Protein AF-A0A5K1A9A8-F1 (afdb_monomer_lite)

Secondary structure (DSSP, 8-state):
-HHHHHHHTT--S-EEEEE-BSSSSBBTTSSBHHHHHHHHHT-TTEEEEEE-SS-HHHHHHHHHHH--

Sequence (68 aa):
AYVELLEEGDVKIPAWLSFNSKDGVNVVSGDSLAECISIGDSCQKVVAVGINCTPPRFIHDLIISVEK

Structure (mmCIF, N/CA/C/O backbone):
data_AF-A0A5K1A9A8-F1
#
_entry.id   AF-A0A5K1A9A8-F1
#
loop_
_atom_site.group_PDB
_atom_site.id
_atom_site.type_symbol
_atom_site.label_atom_id
_atom_site.label_alt_id
_atom_site.label_comp_id
_atom_site.label_asym_id
_atom_site.label_entity_id
_atom_site.label_seq_id
_atom_site.pdbx_PDB_ins_code
_atom_site.Cartn_x
_atom_site.Cartn_y
_atom_site.Cartn_z
_atom_site.occupancy
_atom_site.B_iso_or_equiv
_atom_site.auth_seq_id
_atom_site.auth_comp_id
_atom_site.auth_asym_id
_atom_site.auth_atom_id
_atom_site.pdbx_PDB_model_num
ATOM 1 N N . ALA A 1 1 ? 2.254 5.720 10.278 1.00 85.06 1 ALA A N 1
ATOM 2 C CA . ALA A 1 1 ? 1.367 6.901 10.194 1.00 85.06 1 ALA A CA 1
ATOM 3 C C . ALA A 1 1 ? -0.092 6.546 9.878 1.00 85.06 1 ALA A C 1
ATOM 5 O O . ALA A 1 1 ? -0.892 6.526 10.798 1.00 85.06 1 ALA A O 1
ATOM 6 N N . TYR A 1 2 ? -0.491 6.266 8.624 1.00 93.25 2 TYR A N 1
ATOM 7 C CA . TYR A 1 2 ? -1.922 6.047 8.317 1.00 93.25 2 TYR A CA 1
ATOM 8 C C . TYR A 1 2 ? -2.509 4.789 8.964 1.00 93.25 2 TYR A C 1
ATOM 10 O O . TYR A 1 2 ? -3.621 4.843 9.472 1.00 93.25 2 TYR A O 1
ATOM 18 N N . VAL A 1 3 ? -1.761 3.682 8.976 1.00 94.00 3 VAL A N 1
ATOM 19 C CA . VAL A 1 3 ? -2.177 2.445 9.658 1.00 94.00 3 VAL A CA 1
ATOM 20 C C . VAL A 1 3 ? -2.342 2.671 11.162 1.00 94.00 3 VAL A C 1
ATOM 22 O O . VAL A 1 3 ? -3.399 2.366 11.695 1.00 94.00 3 VAL A O 1
ATOM 25 N N . GLU A 1 4 ? -1.366 3.305 11.815 1.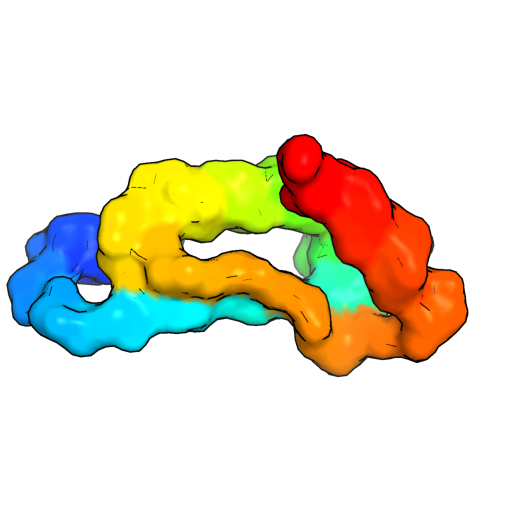00 93.31 4 GLU A N 1
ATOM 26 C CA . GLU A 1 4 ? -1.449 3.668 13.241 1.00 93.31 4 GLU A CA 1
ATOM 27 C C . GLU A 1 4 ? -2.684 4.536 13.532 1.00 93.31 4 GLU A C 1
ATOM 29 O O . GLU A 1 4 ? -3.449 4.241 14.442 1.00 93.31 4 GLU A O 1
ATOM 34 N N . LEU A 1 5 ? -2.949 5.554 12.704 1.00 93.75 5 LEU A N 1
ATOM 35 C CA . LEU A 1 5 ? -4.125 6.414 12.865 1.00 93.75 5 LEU A CA 1
ATOM 36 C C . LEU A 1 5 ? -5.439 5.637 12.705 1.00 93.75 5 LEU A C 1
ATOM 38 O O . LEU A 1 5 ? -6.407 5.888 13.426 1.00 93.75 5 LEU A O 1
ATOM 42 N N . LEU A 1 6 ? -5.484 4.704 11.748 1.00 93.62 6 LEU A N 1
ATOM 43 C CA . LEU A 1 6 ? -6.632 3.822 11.580 1.00 93.62 6 LEU A CA 1
ATOM 44 C C . LEU A 1 6 ? -6.819 2.957 12.821 1.00 93.62 6 LEU A C 1
ATOM 46 O O . LEU A 1 6 ? -7.954 2.828 13.265 1.00 93.62 6 LEU A O 1
ATOM 50 N N . GLU A 1 7 ? -5.754 2.397 13.391 1.00 90.50 7 GLU A N 1
ATOM 51 C CA . GLU A 1 7 ? -5.798 1.545 14.584 1.00 90.50 7 GLU A CA 1
ATOM 52 C C . GLU A 1 7 ? -6.242 2.301 15.839 1.00 90.50 7 GLU A C 1
ATOM 54 O O . GLU A 1 7 ? -7.169 1.834 16.506 1.00 90.50 7 GLU A O 1
ATOM 59 N N . GLU A 1 8 ? -5.657 3.471 16.103 1.00 90.06 8 GLU A N 1
ATOM 60 C CA . GLU A 1 8 ? -5.951 4.325 17.261 1.00 90.06 8 GLU A CA 1
ATOM 61 C C . GLU A 1 8 ? -7.372 4.906 17.235 1.00 90.06 8 GLU A C 1
ATOM 63 O O . GLU A 1 8 ? -8.016 5.040 18.278 1.00 90.06 8 GLU A O 1
ATOM 68 N N . GLY A 1 9 ? -7.881 5.268 16.054 1.00 80.69 9 GLY A N 1
ATOM 69 C CA . GLY A 1 9 ? -9.204 5.873 15.920 1.00 80.69 9 GLY A CA 1
ATOM 70 C C . GLY A 1 9 ? -10.356 4.871 16.070 1.00 80.69 9 GLY A C 1
ATOM 71 O O . GLY A 1 9 ? -10.250 3.711 15.671 1.00 80.69 9 GLY A O 1
ATOM 72 N N . ASP A 1 10 ? -11.529 5.328 16.527 1.00 86.06 10 ASP A N 1
ATOM 73 C CA . ASP A 1 10 ? -12.798 4.571 16.422 1.00 86.06 10 ASP A CA 1
ATOM 74 C C . ASP A 1 10 ? -13.358 4.630 14.982 1.00 86.06 10 ASP A C 1
ATOM 76 O O . ASP A 1 10 ? -14.496 5.030 14.722 1.00 86.06 10 ASP A O 1
ATOM 80 N N . VAL A 1 11 ? -12.510 4.300 14.004 1.00 88.00 11 VAL A N 1
ATOM 81 C CA . VAL A 1 11 ? -12.874 4.253 12.587 1.00 88.00 11 VAL A CA 1
ATOM 82 C C . VAL A 1 11 ? -13.575 2.925 12.314 1.00 88.00 11 VAL A C 1
ATOM 84 O O . VAL A 1 11 ? -12.956 1.863 12.342 1.00 88.00 11 VAL A O 1
ATOM 87 N N . LYS A 1 12 ? -14.882 2.997 12.045 1.00 88.56 12 LYS A N 1
ATOM 88 C CA . LYS A 1 12 ? -15.745 1.834 11.752 1.00 88.56 12 LYS A CA 1
ATOM 89 C C . LYS A 1 12 ? -15.894 1.542 10.261 1.00 88.56 12 LYS A C 1
ATOM 91 O O . LYS A 1 12 ? -16.498 0.542 9.885 1.00 88.56 12 LYS A O 1
ATOM 96 N N . ILE A 1 13 ? -15.400 2.443 9.417 1.00 92.38 13 ILE A N 1
ATOM 97 C CA . ILE A 1 13 ? -15.486 2.325 7.963 1.00 92.38 13 ILE A CA 1
ATOM 98 C C . ILE A 1 13 ? -14.255 1.546 7.484 1.00 92.38 13 ILE A C 1
ATOM 100 O O . ILE A 1 13 ? -13.143 1.925 7.854 1.00 92.38 13 ILE A O 1
ATOM 104 N N . PRO A 1 14 ? -14.422 0.483 6.677 1.00 93.19 14 PRO A N 1
ATOM 105 C CA . PRO A 1 14 ? -13.291 -0.250 6.125 1.00 93.19 14 PRO A CA 1
ATOM 106 C C . PRO A 1 14 ? -12.484 0.632 5.167 1.00 93.19 14 PRO A C 1
ATOM 108 O O . PRO A 1 14 ? -13.047 1.431 4.415 1.00 93.19 14 PRO A O 1
ATOM 111 N N . ALA A 1 15 ? -11.166 0.458 5.172 1.00 95.38 15 ALA A N 1
ATOM 112 C CA . ALA A 1 15 ? -10.245 1.174 4.298 1.00 95.38 15 ALA A CA 1
ATOM 113 C C . ALA A 1 15 ? -9.610 0.234 3.266 1.00 95.38 15 ALA A C 1
ATOM 115 O O . ALA A 1 15 ? -9.473 -0.964 3.501 1.00 95.38 15 ALA A O 1
ATOM 116 N N . TRP A 1 16 ? -9.156 0.794 2.146 1.00 96.38 16 TRP A N 1
ATOM 117 C CA . TRP A 1 16 ? -8.116 0.173 1.331 1.00 96.38 16 TRP A CA 1
ATOM 118 C C . TRP A 1 16 ? -6.892 1.083 1.302 1.00 96.38 16 TRP A C 1
ATOM 120 O O . TRP A 1 16 ? -7.024 2.308 1.368 1.00 96.38 16 TRP A O 1
ATOM 130 N N . LEU A 1 17 ? -5.707 0.500 1.145 1.00 96.50 17 LEU A N 1
ATOM 131 C CA . LEU A 1 17 ? -4.479 1.249 0.878 1.00 96.50 17 LEU A CA 1
ATOM 132 C C . LEU A 1 17 ? -3.964 0.909 -0.516 1.00 96.50 17 LEU A C 1
ATOM 134 O O . LEU A 1 17 ? -3.884 -0.254 -0.890 1.00 96.50 17 LEU A O 1
ATOM 138 N N . SER A 1 18 ? -3.627 1.927 -1.302 1.00 96.19 18 SER A N 1
ATOM 139 C CA . SER A 1 18 ? -3.071 1.735 -2.640 1.00 96.19 18 SER A CA 1
ATOM 140 C C . SER A 1 18 ? -1.723 2.423 -2.747 1.00 96.19 18 SER A C 1
ATOM 142 O O . SER A 1 18 ? -1.570 3.569 -2.321 1.00 96.19 18 SER A O 1
ATOM 144 N N . PHE A 1 19 ? -0.763 1.721 -3.334 1.00 95.81 19 PHE A N 1
ATOM 145 C CA . PHE A 1 19 ? 0.608 2.175 -3.514 1.00 95.81 19 PHE A CA 1
ATOM 146 C C . PHE A 1 19 ? 0.897 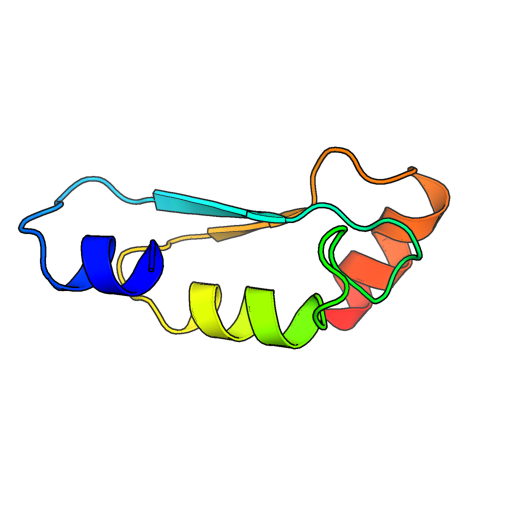2.410 -4.996 1.00 95.81 19 PHE A C 1
ATOM 148 O O . PHE A 1 19 ? 0.277 1.816 -5.874 1.00 95.81 19 PHE A O 1
ATOM 155 N N . ASN A 1 20 ? 1.856 3.277 -5.296 1.00 96.44 20 ASN A N 1
ATOM 156 C CA . ASN A 1 20 ? 2.365 3.456 -6.652 1.00 96.44 20 ASN A CA 1
ATOM 157 C C . ASN A 1 20 ? 3.848 3.101 -6.694 1.00 96.44 20 ASN A C 1
ATOM 159 O O . ASN A 1 20 ? 4.552 3.257 -5.700 1.00 96.44 20 ASN A O 1
ATOM 163 N N . SER A 1 21 ? 4.318 2.618 -7.841 1.00 96.56 21 SER A N 1
ATOM 164 C CA . SER A 1 21 ? 5.713 2.251 -8.050 1.00 96.56 21 SER A CA 1
ATOM 165 C C . SER A 1 21 ? 6.316 3.013 -9.221 1.00 96.56 21 SER A C 1
ATOM 167 O O . SER A 1 21 ? 5.674 3.244 -10.250 1.00 96.56 21 SER A O 1
ATOM 169 N N . LYS A 1 22 ? 7.583 3.392 -9.057 1.00 93.50 22 LYS A N 1
ATOM 170 C CA . LYS A 1 22 ? 8.385 4.026 -10.112 1.00 93.50 22 LYS A CA 1
ATOM 171 C C . LYS A 1 22 ? 9.142 3.015 -10.976 1.00 93.50 22 LYS A C 1
ATOM 173 O O . LYS A 1 22 ? 9.410 3.306 -12.140 1.00 93.50 22 LYS A O 1
ATOM 178 N N . ASP A 1 23 ? 9.481 1.853 -10.421 1.00 95.38 23 ASP A N 1
ATOM 179 C CA . ASP A 1 23 ? 10.434 0.897 -11.001 1.00 95.38 23 ASP A CA 1
ATOM 180 C C . ASP A 1 23 ? 9.977 -0.571 -10.945 1.00 95.38 23 ASP A C 1
ATOM 182 O O . ASP A 1 23 ? 10.699 -1.444 -11.414 1.00 95.38 23 ASP A O 1
ATOM 186 N N . GLY A 1 24 ? 8.782 -0.849 -10.420 1.00 94.69 24 GLY A N 1
ATOM 187 C CA . GLY A 1 24 ? 8.262 -2.208 -10.284 1.00 94.69 24 GLY A CA 1
ATOM 188 C C . GLY A 1 24 ? 8.732 -2.945 -9.029 1.00 94.69 24 GLY A C 1
ATOM 189 O O . GLY A 1 24 ? 8.442 -4.128 -8.908 1.00 94.69 24 GLY A O 1
ATOM 190 N N . VAL A 1 25 ? 9.430 -2.282 -8.099 1.00 94.94 25 VAL A N 1
ATOM 191 C CA . VAL A 1 25 ? 9.883 -2.899 -6.832 1.00 94.94 25 VAL A CA 1
ATOM 192 C C . VAL A 1 25 ? 9.706 -1.954 -5.643 1.00 94.94 25 VAL A C 1
ATOM 194 O O . VAL A 1 25 ? 9.320 -2.374 -4.553 1.00 94.94 25 VAL A O 1
ATOM 197 N N . ASN A 1 26 ? 9.945 -0.663 -5.852 1.00 96.44 26 ASN A N 1
ATOM 198 C CA . ASN A 1 26 ? 9.909 0.359 -4.818 1.00 96.44 26 ASN A CA 1
ATOM 199 C C . ASN A 1 26 ? 8.711 1.286 -5.012 1.00 96.44 26 ASN A C 1
ATOM 201 O O . ASN A 1 26 ? 8.305 1.588 -6.145 1.00 96.44 26 ASN A O 1
ATOM 205 N N . VAL A 1 27 ? 8.179 1.805 -3.907 1.00 96.12 27 VAL A N 1
ATOM 206 C CA . VAL A 1 27 ? 7.282 2.959 -3.958 1.00 96.12 27 VAL A CA 1
ATOM 207 C C . VAL A 1 27 ? 8.043 4.208 -4.404 1.00 96.12 27 VAL A C 1
ATOM 209 O O . VAL A 1 27 ? 9.277 4.256 -4.397 1.00 96.12 27 VAL A O 1
ATOM 212 N N . VAL A 1 28 ? 7.326 5.252 -4.826 1.00 94.19 28 VAL A N 1
ATOM 213 C CA . VAL A 1 28 ? 7.968 6.472 -5.349 1.00 94.19 28 VAL A CA 1
ATOM 214 C C . VAL A 1 28 ? 8.937 7.106 -4.336 1.00 94.19 28 VAL A C 1
ATOM 216 O O . VAL A 1 28 ? 10.013 7.555 -4.750 1.00 94.19 28 VAL A O 1
ATOM 219 N N . SER A 1 29 ? 8.628 7.051 -3.032 1.00 94.25 29 SER A N 1
ATOM 220 C CA . SER A 1 29 ? 9.516 7.513 -1.947 1.00 94.25 29 SER A CA 1
ATOM 221 C C . SER A 1 29 ? 10.851 6.764 -1.880 1.00 94.25 29 SER A C 1
ATOM 223 O O . SER A 1 29 ? 11.831 7.332 -1.410 1.00 94.25 29 SER A O 1
ATOM 225 N N . GLY A 1 30 ? 10.928 5.549 -2.433 1.00 95.94 30 GLY A N 1
ATOM 226 C CA . GLY A 1 30 ? 12.128 4.711 -2.452 1.00 95.94 30 GLY A CA 1
ATOM 227 C C . GLY A 1 30 ? 12.066 3.492 -1.536 1.00 95.94 30 GLY A C 1
ATOM 228 O O . GLY A 1 30 ? 12.959 2.660 -1.630 1.00 95.94 30 GLY A O 1
ATOM 229 N N . ASP A 1 31 ? 11.029 3.367 -0.711 1.00 96.38 31 ASP A N 1
ATOM 230 C CA . ASP A 1 31 ? 10.837 2.204 0.157 1.00 96.38 31 ASP A CA 1
ATOM 231 C C . ASP A 1 31 ? 10.392 0.972 -0.645 1.00 96.38 31 ASP A C 1
ATOM 233 O O . ASP A 1 31 ? 9.830 1.096 -1.738 1.00 96.38 31 ASP A O 1
ATOM 237 N N . SER A 1 32 ? 10.600 -0.224 -0.093 1.00 95.06 32 SER A N 1
ATOM 238 C CA . SER A 1 32 ? 10.110 -1.463 -0.698 1.00 95.06 32 SER A CA 1
ATOM 239 C C . SER A 1 32 ? 8.583 -1.464 -0.758 1.00 95.06 32 SER A C 1
ATOM 241 O O . SER A 1 32 ? 7.898 -1.255 0.249 1.00 95.06 32 SER A O 1
ATOM 243 N N . LEU A 1 33 ? 8.031 -1.740 -1.941 1.00 95.88 33 LEU A N 1
ATOM 244 C CA . LEU A 1 33 ? 6.585 -1.840 -2.117 1.00 95.88 33 LEU A CA 1
ATOM 245 C C . LEU A 1 33 ? 6.007 -3.033 -1.349 1.00 95.88 33 LEU A C 1
ATOM 247 O O . LEU A 1 33 ? 4.938 -2.908 -0.754 1.00 95.88 33 LEU A O 1
ATOM 251 N N . ALA A 1 34 ? 6.726 -4.156 -1.304 1.00 94.06 34 ALA A N 1
ATOM 252 C CA . ALA A 1 34 ? 6.297 -5.348 -0.577 1.00 94.06 34 ALA A CA 1
ATOM 253 C C . ALA A 1 34 ? 6.214 -5.099 0.940 1.00 94.06 34 ALA A C 1
ATOM 255 O O . ALA A 1 34 ? 5.241 -5.494 1.580 1.00 94.06 34 ALA A O 1
ATOM 256 N N . GLU A 1 35 ? 7.189 -4.385 1.513 1.00 94.62 35 GLU A N 1
ATOM 257 C CA . GLU A 1 35 ? 7.162 -4.017 2.936 1.00 94.62 35 GLU A CA 1
ATOM 258 C C . GLU A 1 35 ? 6.001 -3.062 3.242 1.00 94.62 35 GLU A C 1
ATOM 260 O O . GLU A 1 35 ? 5.257 -3.278 4.200 1.00 94.62 35 GLU A O 1
ATOM 265 N N . CYS A 1 36 ? 5.779 -2.056 2.389 1.00 95.38 36 CYS A N 1
ATOM 266 C CA . CYS A 1 36 ? 4.645 -1.138 2.522 1.00 95.38 36 CYS A CA 1
ATOM 267 C C . CYS A 1 36 ? 3.294 -1.870 2.489 1.00 95.38 36 CYS A C 1
ATOM 269 O O . CYS A 1 36 ? 2.411 -1.587 3.302 1.00 95.38 36 CYS A O 1
ATOM 271 N N . ILE A 1 37 ? 3.140 -2.830 1.574 1.00 95.06 37 ILE A N 1
ATOM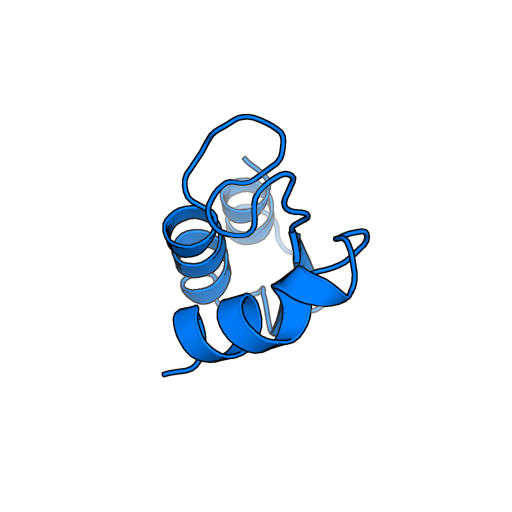 272 C CA . ILE A 1 37 ? 1.937 -3.657 1.475 1.00 95.06 37 ILE A CA 1
ATOM 273 C C . ILE A 1 37 ? 1.757 -4.523 2.721 1.00 95.06 37 ILE A C 1
ATOM 275 O O . ILE A 1 37 ? 0.649 -4.570 3.249 1.00 95.06 37 ILE A O 1
ATOM 279 N N . SER A 1 38 ? 2.826 -5.140 3.235 1.00 94.25 38 SER A N 1
ATOM 280 C CA . SER A 1 38 ? 2.757 -5.964 4.448 1.00 94.25 38 SER A CA 1
ATOM 281 C C . SER A 1 38 ? 2.275 -5.178 5.671 1.00 94.25 38 SER A C 1
ATOM 283 O O . SER A 1 38 ? 1.561 -5.737 6.500 1.00 94.25 38 SER A O 1
ATOM 285 N N . ILE A 1 39 ? 2.641 -3.897 5.788 1.00 95.38 39 ILE A N 1
ATOM 286 C CA . ILE A 1 39 ? 2.166 -3.015 6.868 1.00 95.38 39 ILE A CA 1
ATOM 287 C C . ILE A 1 39 ? 0.658 -2.747 6.732 1.00 95.38 39 ILE A C 1
ATOM 289 O O . ILE A 1 39 ? -0.067 -2.719 7.727 1.00 95.38 39 ILE A O 1
ATOM 293 N N . GLY A 1 40 ? 0.173 -2.558 5.502 1.00 95.19 40 GLY A N 1
ATOM 294 C CA . GLY A 1 40 ? -1.258 -2.418 5.230 1.00 95.19 40 GLY A CA 1
ATOM 295 C C . GLY A 1 40 ? -2.037 -3.701 5.529 1.00 95.19 40 GLY A C 1
ATOM 296 O O . GLY A 1 40 ? -3.045 -3.642 6.226 1.00 95.19 40 GLY A O 1
ATOM 297 N N . ASP A 1 41 ? -1.535 -4.847 5.061 1.00 94.06 41 ASP A N 1
ATOM 298 C CA . ASP A 1 41 ? -2.134 -6.184 5.228 1.00 94.06 41 ASP A CA 1
ATOM 299 C C . ASP A 1 41 ? -2.251 -6.610 6.703 1.00 94.06 41 ASP A C 1
ATOM 301 O O . ASP A 1 41 ? -3.183 -7.316 7.082 1.00 94.06 41 ASP A O 1
ATOM 305 N N . SER A 1 42 ? -1.349 -6.143 7.575 1.00 93.94 42 SER A N 1
ATOM 306 C CA . SER A 1 42 ? -1.443 -6.432 9.014 1.00 93.94 42 SER A CA 1
ATOM 307 C C . SER A 1 42 ? -2.563 -5.671 9.737 1.00 93.94 42 SER A C 1
ATOM 309 O O . SER A 1 42 ? -2.955 -6.064 10.838 1.00 93.94 42 SER A O 1
ATOM 311 N N . CYS A 1 43 ? -3.098 -4.600 9.143 1.00 94.12 43 CYS A N 1
ATOM 312 C CA . CYS A 1 43 ? -4.117 -3.769 9.774 1.00 94.12 43 CYS A CA 1
ATOM 313 C C . CYS A 1 43 ? -5.523 -4.320 9.517 1.00 94.12 43 CYS A C 1
ATOM 315 O O . CYS A 1 43 ? -6.035 -4.249 8.405 1.00 94.12 43 CYS A O 1
ATOM 317 N N . GLN A 1 44 ? -6.224 -4.761 10.564 1.00 92.50 44 GLN A N 1
ATOM 318 C CA . GLN A 1 44 ? -7.576 -5.338 10.438 1.00 92.50 44 GLN A CA 1
ATOM 319 C C . GLN A 1 44 ? -8.632 -4.379 9.857 1.00 92.50 44 GLN A C 1
ATOM 321 O O . GLN A 1 44 ? -9.676 -4.815 9.375 1.00 92.50 44 GLN A O 1
ATOM 326 N N . LYS A 1 45 ? -8.390 -3.064 9.919 1.00 94.62 45 LYS A N 1
ATOM 327 C CA . LYS A 1 45 ? -9.280 -2.039 9.347 1.00 94.62 45 LYS A CA 1
ATOM 328 C C . LYS A 1 45 ? -9.032 -1.817 7.848 1.00 94.62 45 LYS A C 1
ATOM 330 O O . LYS A 1 45 ? -9.864 -1.198 7.182 1.00 94.62 45 LYS A O 1
ATOM 335 N N . VAL A 1 46 ? -7.917 -2.317 7.316 1.00 96.19 46 VAL A N 1
ATOM 336 C CA . VAL A 1 46 ? -7.576 -2.287 5.893 1.00 96.19 46 VAL A CA 1
ATOM 337 C C . VAL A 1 46 ? -8.023 -3.607 5.272 1.00 96.19 46 VAL A C 1
ATOM 339 O O . VAL A 1 46 ? -7.416 -4.649 5.476 1.00 96.19 46 VAL A O 1
ATOM 342 N N . VAL A 1 47 ? -9.115 -3.572 4.511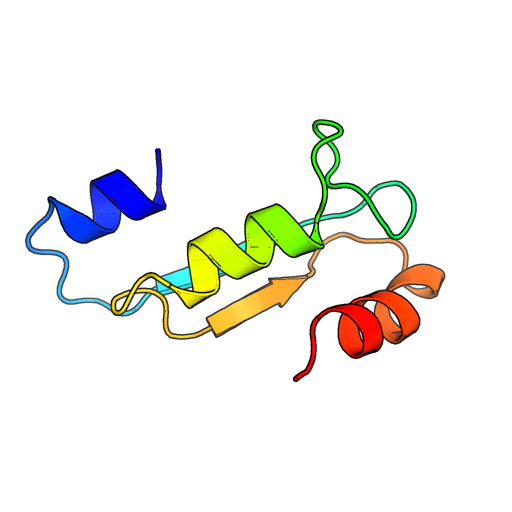 1.00 95.94 47 VAL A N 1
ATOM 343 C CA . VAL A 1 47 ? -9.722 -4.776 3.914 1.00 95.94 47 VAL A CA 1
ATOM 344 C C . VAL A 1 47 ? -9.134 -5.131 2.550 1.00 95.94 47 VAL A C 1
ATOM 346 O O . VAL A 1 47 ? -9.444 -6.184 2.000 1.00 95.94 47 VAL A O 1
ATOM 349 N N . ALA A 1 48 ? -8.329 -4.234 1.981 1.00 95.62 48 ALA A N 1
ATOM 350 C CA . ALA A 1 48 ? -7.635 -4.453 0.725 1.00 95.62 48 ALA A CA 1
ATOM 351 C C . ALA A 1 48 ? -6.374 -3.588 0.637 1.00 95.62 48 ALA A C 1
ATOM 353 O O . ALA A 1 48 ? -6.345 -2.433 1.069 1.00 95.62 48 ALA A O 1
ATOM 354 N N . VAL A 1 49 ? -5.358 -4.144 -0.006 1.00 95.56 49 VAL A N 1
ATOM 355 C CA . VAL A 1 49 ? -4.150 -3.444 -0.439 1.00 95.56 49 VAL A CA 1
ATOM 356 C C . VAL A 1 49 ? -4.034 -3.567 -1.952 1.00 95.56 49 VAL A C 1
ATOM 358 O O . VAL A 1 49 ? -4.503 -4.542 -2.537 1.00 95.56 49 VAL A O 1
ATOM 361 N N . GLY A 1 50 ? -3.460 -2.566 -2.610 1.00 94.38 50 GLY A N 1
ATOM 362 C CA . GLY A 1 50 ? -3.406 -2.556 -4.065 1.00 94.38 50 GLY A CA 1
ATOM 363 C C . GLY A 1 50 ? -2.355 -1.628 -4.642 1.00 94.38 50 GLY A C 1
ATOM 364 O O . GLY A 1 50 ? -1.580 -0.988 -3.929 1.00 94.38 50 GLY A O 1
ATOM 365 N N . ILE A 1 51 ? -2.342 -1.577 -5.970 1.00 95.75 51 ILE A N 1
ATOM 366 C CA . ILE A 1 51 ? -1.404 -0.777 -6.747 1.00 95.75 51 ILE A CA 1
ATOM 367 C C . ILE A 1 51 ? -2.194 0.124 -7.695 1.00 95.75 51 ILE A C 1
ATOM 369 O O . ILE A 1 51 ? -3.069 -0.340 -8.426 1.00 95.75 51 ILE A O 1
ATOM 373 N N . ASN A 1 52 ? -1.864 1.413 -7.725 1.00 96.06 52 ASN A N 1
ATOM 374 C CA . ASN A 1 52 ? -2.429 2.383 -8.660 1.00 96.06 52 ASN A CA 1
ATOM 375 C C . ASN A 1 52 ? -1.332 3.250 -9.283 1.00 96.06 52 ASN A C 1
ATOM 377 O O . ASN A 1 52 ? -0.181 3.233 -8.852 1.00 96.06 52 ASN A O 1
ATOM 381 N N . CYS A 1 53 ? -1.688 4.018 -10.318 1.00 96.19 53 CYS A N 1
ATOM 382 C CA . CYS A 1 53 ? -0.822 5.038 -10.928 1.00 96.19 53 CYS A CA 1
ATOM 383 C C . CYS A 1 53 ? 0.611 4.563 -11.250 1.00 96.19 53 CYS A C 1
ATOM 385 O O . CYS A 1 53 ? 1.563 5.334 -11.174 1.00 96.19 53 CYS A O 1
ATOM 387 N N . THR A 1 54 ? 0.755 3.290 -11.610 1.00 96.38 54 THR A N 1
ATOM 388 C CA . THR A 1 54 ? 2.031 2.640 -11.915 1.00 96.38 54 THR A CA 1
ATOM 389 C C . THR A 1 54 ? 2.047 2.286 -13.403 1.00 96.38 54 THR A C 1
ATOM 391 O O . THR A 1 54 ? 1.004 1.879 -13.926 1.00 96.38 54 THR A O 1
ATOM 394 N N . PRO A 1 55 ? 3.177 2.445 -14.124 1.00 95.75 55 PRO A N 1
ATOM 395 C CA . PRO A 1 55 ? 3.253 2.078 -15.533 1.00 95.75 55 PRO A CA 1
ATOM 396 C C . PRO A 1 55 ? 2.742 0.646 -15.782 1.00 95.75 55 PRO A C 1
ATOM 398 O O . PRO A 1 55 ? 3.239 -0.274 -15.133 1.00 95.75 55 PRO A O 1
ATOM 401 N N . PRO A 1 56 ? 1.814 0.422 -16.739 1.00 96.31 56 PRO A N 1
ATOM 402 C CA . PRO A 1 56 ? 1.151 -0.876 -16.916 1.00 96.31 56 PRO A CA 1
ATOM 403 C C . PRO A 1 56 ? 2.093 -2.077 -17.061 1.00 96.31 56 PRO A C 1
ATOM 405 O O . PRO A 1 56 ? 1.780 -3.161 -16.587 1.00 96.31 56 PRO A O 1
ATOM 408 N N . ARG A 1 57 ? 3.280 -1.869 -17.649 1.00 96.88 57 ARG A N 1
ATOM 409 C CA . ARG A 1 57 ? 4.324 -2.897 -17.802 1.00 96.88 57 ARG A CA 1
ATOM 410 C C . ARG A 1 57 ? 4.815 -3.515 -16.486 1.00 96.88 57 ARG A C 1
ATOM 412 O O . ARG A 1 57 ? 5.370 -4.597 -16.533 1.00 96.88 57 ARG A O 1
ATOM 419 N N . PHE A 1 58 ? 4.646 -2.833 -15.351 1.00 96.44 58 PH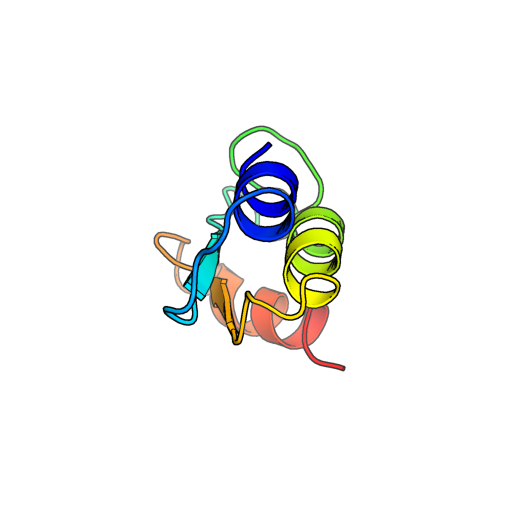E A N 1
ATOM 420 C CA . PHE A 1 58 ? 5.071 -3.330 -14.039 1.00 96.44 58 PHE A CA 1
ATOM 421 C C . PHE A 1 58 ? 3.941 -4.012 -13.263 1.00 96.44 58 PHE A C 1
ATOM 423 O O . PHE A 1 58 ? 4.209 -4.708 -12.294 1.00 96.44 58 PHE A O 1
ATOM 430 N N . ILE A 1 59 ? 2.677 -3.806 -13.653 1.00 95.00 59 ILE A N 1
ATOM 431 C CA . ILE A 1 59 ? 1.520 -4.210 -12.841 1.00 95.00 59 ILE A CA 1
ATOM 432 C C . ILE A 1 59 ? 1.460 -5.726 -12.649 1.00 95.00 59 ILE A C 1
ATOM 434 O O . ILE A 1 59 ? 1.196 -6.175 -11.542 1.00 95.00 59 ILE A O 1
ATOM 438 N N . HIS A 1 60 ? 1.712 -6.507 -13.702 1.00 95.00 60 HIS A N 1
ATOM 439 C CA . HIS A 1 60 ? 1.621 -7.965 -13.626 1.00 95.00 60 HIS A CA 1
ATOM 440 C C . HIS A 1 60 ? 2.637 -8.555 -12.640 1.00 95.00 60 HIS A C 1
ATOM 442 O O . HIS A 1 60 ? 2.247 -9.265 -11.717 1.00 95.00 60 HIS A O 1
ATOM 448 N N . ASP A 1 61 ? 3.912 -8.195 -12.792 1.00 94.06 61 ASP A N 1
ATOM 449 C CA . ASP A 1 61 ? 4.986 -8.682 -11.922 1.00 94.06 61 ASP A CA 1
ATOM 450 C C . ASP A 1 61 ? 4.792 -8.211 -10.478 1.00 94.06 61 ASP A C 1
ATOM 452 O O . ASP A 1 61 ? 4.995 -8.978 -9.540 1.00 94.06 61 ASP A O 1
ATOM 456 N N . LEU A 1 62 ? 4.336 -6.967 -10.294 1.00 93.62 62 LEU A N 1
ATOM 457 C CA . LEU A 1 62 ? 4.029 -6.436 -8.972 1.00 93.62 62 LEU A CA 1
ATOM 458 C C . LEU A 1 62 ? 2.908 -7.218 -8.287 1.00 93.62 62 LEU A C 1
ATOM 460 O O . LEU A 1 62 ? 3.078 -7.568 -7.124 1.00 93.62 62 LEU A O 1
ATOM 464 N N . ILE A 1 63 ? 1.805 -7.516 -8.985 1.00 92.50 63 ILE A N 1
ATOM 465 C CA . ILE A 1 63 ? 0.704 -8.325 -8.437 1.00 92.50 63 ILE A CA 1
ATOM 466 C C . ILE A 1 63 ? 1.228 -9.697 -8.004 1.00 92.50 63 ILE A C 1
ATOM 468 O O . ILE A 1 63 ? 1.026 -10.078 -6.857 1.00 92.50 63 ILE A O 1
ATOM 472 N N . ILE A 1 64 ? 1.987 -10.386 -8.863 1.00 92.50 64 ILE A N 1
ATOM 473 C CA . ILE A 1 64 ? 2.576 -11.694 -8.530 1.00 92.50 64 ILE A CA 1
ATOM 474 C C . ILE A 1 64 ? 3.514 -11.600 -7.321 1.00 92.50 64 ILE A C 1
ATOM 476 O O . ILE A 1 64 ? 3.551 -12.509 -6.499 1.00 92.50 64 ILE A O 1
ATOM 480 N N . SER A 1 65 ? 4.279 -10.513 -7.194 1.00 89.19 65 SER A N 1
ATOM 481 C CA . SER A 1 65 ? 5.234 -10.349 -6.092 1.00 89.19 65 SER A CA 1
ATOM 482 C C . SER A 1 65 ? 4.585 -10.107 -4.724 1.00 89.19 65 SER A C 1
ATOM 484 O O . SER A 1 65 ? 5.263 -10.246 -3.706 1.00 89.19 65 SER A O 1
ATOM 486 N N . VAL A 1 66 ? 3.306 -9.716 -4.696 1.00 85.12 66 VAL A N 1
ATOM 487 C CA . VAL A 1 66 ? 2.581 -9.337 -3.470 1.00 85.12 66 VAL A CA 1
ATOM 488 C C . VAL A 1 66 ? 1.390 -10.252 -3.178 1.00 85.12 66 VAL A C 1
ATOM 490 O O . VAL A 1 66 ? 0.870 -10.229 -2.063 1.00 85.12 66 VAL A O 1
ATOM 493 N N . GLU A 1 67 ? 0.958 -11.059 -4.151 1.00 79.31 67 GLU A N 1
ATOM 494 C CA . GLU A 1 67 ? 0.036 -12.174 -3.941 1.00 79.31 67 GLU A CA 1
ATOM 495 C C . GLU A 1 67 ? 0.712 -13.276 -3.105 1.00 79.31 67 GLU A C 1
ATOM 497 O O . GLU A 1 67 ? 1.885 -13.599 -3.298 1.00 79.31 67 GLU A O 1
ATOM 502 N N . LYS A 1 68 ? -0.037 -13.833 -2.146 1.00 60.94 68 LYS A N 1
ATOM 503 C CA . LYS A 1 68 ? 0.367 -14.994 -1.338 1.00 60.94 68 LYS A CA 1
ATOM 504 C C . LYS A 1 68 ? -0.085 -16.293 -1.992 1.00 60.94 68 LYS A C 1
ATOM 506 O O . LYS A 1 68 ? -1.243 -16.324 -2.466 1.00 60.94 68 LYS A O 1
#

Radius of gyration: 12.43 Å; chains: 1; bounding box: 28×22×35 Å

pLDDT: mean 93.18, std 5.31, range [60.94, 96.88]

Foldseek 3Di:
DVLVVLVPDPDPAAAAAEFEDDPLAAGPVGHGPLVVQVSLVPRPSHPYYYYPPYPPVNRVVSCVVNPD

Organism: NCBI:txid210225

InterPro domains:
  IPR003726 Homocysteine-binding domain [PF02574] (1-65)
  IPR036589 Homocysteine-binding domain superfamily [G3DSA:3.20.20.330] (1-68)
  IPR036589 Homocysteine-binding domain superfamily [SSF82282] (2-64)
  IPR051486 Homocysteine S-methyltransferase [PTHR46015] (1-68)

=== Feature glossary ===
Key to the feature types in this record:

— What the protein is —

Primary structure: the covalent order of the twenty standard amino acids along the backbone. Two proteins with the same sequence will (almost always) fold to the same structure; two with 30% identity often share a fold but not the details.

Database cross-references. InterPro integrates a dozen domain/family signature databases into unified entries with residue-range hits. GO terms attach function/process/location labels with evidence codes. CATH codes position the fold in a four-level structural taxonomy. Organism is the NCBI-taxonomy species name.

— Where its atoms are —

The mmCIF block holds the 3D Cartesian coordinates of each backbone atom (N, Cα, C, O) in ångströms. mmCIF is the PDB's canonical archive format — a tagged-loop text representation of the atomic model.

Six rendered views show the 3D structure from the faces of a cube — i.e. along ±x, ±y, ±z. Rendering representation is drawn randomly per protein from cartoon (secondary-structure ribbons), sticks (backbone bonds), or molecular surface; coloring is either N→C rainbow (blue at the N-terminus through red at the C-terminus) or one color per chain.

— Local backbone conformation —

DSSP 8-state secondary structure assigns each residue one of H (α-helix), G (3₁₀-helix), I (π-helix), E (extended β-strand), B (isolated β-bridge), T (hydrogen-bonded turn), S (bend), or '-' (coil). The assignment is computed from backbone hydrogen-bond geometry via the Kabsch–Sander algorithm.

P-SEA three-state annotation labels each residue as helix, strand, or coil based purely on the geometry of the Cα trace. It serves as a fallback when the full backbone (and thus DSSP) is unavailable.

The φ/ψ torsion pair specifies the backbone conformation at each residue. φ rotates about the N–Cα bond, ψ about the Cα–C bond. Steric clashes forbid most of the (φ, ψ) plane — the allowed regions (α-helix basin, β-sheet basin, left-handed helix) are the Ramachandran-allowed re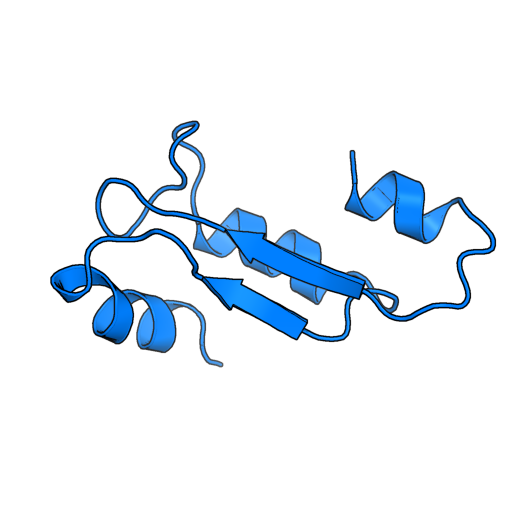gions.

— Global shape and packing —

The geometric summary reports three shape descriptors. Rg (radius of gyration) measures how spread out the Cα atoms are about their centre of mass; compact globular proteins have small Rg, elongated or unfolded ones large. Cα contacts (<8 Å, |i−j|>4) count long-range residue pairs in spatial proximity — high for tightly packed folds, near zero for rods or random coil. The bounding-box extents give the protein's footprint along x, y, z in Å.

Accessible surface area quantifies burial. A residue with SASA near zero is packed into the hydrophobic core; one with SASA >100 Å² sits on the surface. Computed here via the Shrake–Rupley numerical algorithm with a 1.4 Å probe.

Plot images: a contact map (which residues are close in 3D, as an N×N binary image), a Ramachandran scatter (backbone torsion angles, revealing secondary-structure composition at a glance), and — for AlphaFold structures — a PAE heatmap (pairwise prediction confidence).

— Structural neighborhood —

The Foldseek 3Di string encodes local tertiary geometry as a 20-letter alphabet — one character per residue — derived from the relative positions of nearby Cα atoms. Unlike the amino-acid sequence, 3Di is a direct function of the 3D structure, so two proteins with the same fold have similar 3Di strings even at low sequence identity.

Nearest PDB neighbors are the top structural matches found by Foldseek when searching this structure against the entire Protein Data Bank. Each hit reports a TM-score (0 to 1; >0.5 almost always implies the same fold) and an E-value. These are *structural* homologs — they may share no detectable sequence similarity.

— Confidence and disorder —

For AlphaFold models, the B-factor field carries pLDDT — the model's own estimate of local accuracy on a 0–100 scale. Regions with pLDDT<50 should be treated as essentially unmodeled; they often correspond to intrinsically disordered segments.

B-factor (Debye–Waller factor) reflects atomic displacement in the crystal lattice. It is an experimental observable (units Å²), not a prediction; low values mean the atom is pinned down, high values mean it moves or is heterogeneous across the crystal.

Predicted aligned error is AlphaFold's pairwise confidence. Unlike pLDDT (per-residue), PAE is per-residue-pair and captures whether two parts of the structure are correctly placed relative to each other. Units are ångströms of expected positional error.